Protein AF-0000000083411672 (afdb_homodimer)

Organism: NCBI:txid2530390

Foldseek 3Di:
DFFQKKKKKAWPDDDVNHRIDIDRDLVVCVVVDPCVLVPDDSVVVCVVCVVHQWDDDPTIIIGMDTHDDPVNPPPPPDD/DFFQKKKKKAWPDDDVNHRIDIDRDLVVCVVVDPCVLVPDDSVVVCVVCVVHQWDDDPTIIIGMDTHDDPVNPPPPPPD

Solvent-accessible surface area (backbone atoms only — not comparable to full-atom values): 9101 Å² total; per-residue (Å²): 108,83,64,45,58,32,31,38,40,39,35,71,58,61,55,95,83,36,42,67,49,38,18,53,40,78,70,38,46,64,74,76,41,59,52,82,64,56,65,54,52,70,70,59,45,59,58,70,29,58,98,50,53,54,43,77,63,96,34,29,37,40,36,58,48,54,36,42,40,66,81,56,54,71,71,79,66,78,120,108,82,64,45,56,32,31,36,41,38,36,74,58,60,56,98,84,36,44,66,51,37,18,54,38,77,69,38,45,63,75,75,42,58,50,81,65,55,67,54,52,69,70,60,44,58,59,69,30,59,97,49,52,54,43,75,62,95,34,29,37,38,36,58,49,54,35,43,40,67,82,53,55,71,70,76,68,77,118

Sequence (158 aa):
MESSKVVHVHFKKPYEGMTDLYFGSLK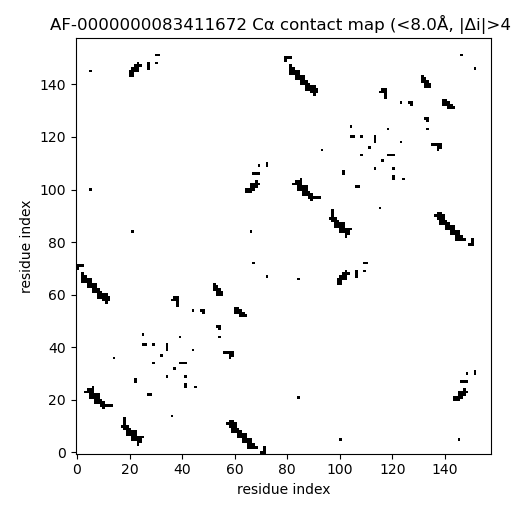AIYLQVPEDIIGIKYKSLTNAIRGKDCYENKRCIIRIGALQRMSNIKNKDKQMESSKVVHVHFKKPYEGMTDLYFGSLKAIYLQVPEDIIGIKYKSLTNAIRGKDCYENKRCIIRIGALQRMSNIKNKDKQ

Structure (mmCIF, N/CA/C/O backbone):
data_AF-0000000083411672-model_v1
#
loop_
_entity.id
_entity.type
_entity.pdbx_description
1 polymer 'Uncharacterized protein'
#
loop_
_atom_site.group_PDB
_atom_site.id
_atom_site.type_symbol
_atom_site.label_atom_id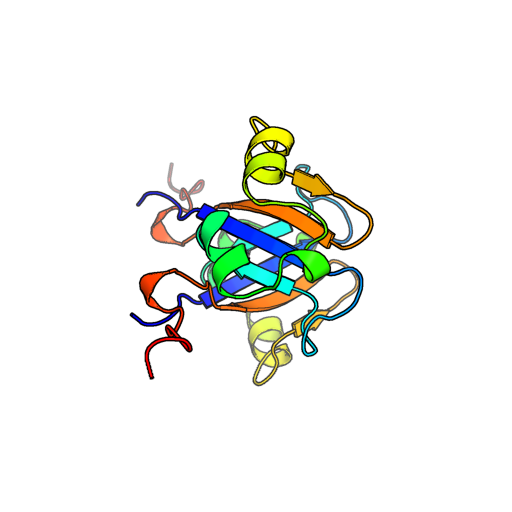
_atom_site.label_alt_id
_atom_site.label_comp_id
_atom_site.label_asym_id
_atom_site.label_entity_id
_atom_site.label_seq_id
_atom_site.pdbx_PDB_ins_code
_atom_site.Cartn_x
_atom_site.Cartn_y
_atom_site.Cartn_z
_atom_site.occupancy
_atom_site.B_iso_or_equiv
_atom_site.auth_seq_id
_atom_site.auth_comp_id
_atom_site.auth_asym_id
_atom_site.auth_atom_id
_atom_site.pdbx_PDB_model_num
ATOM 1 N N . MET A 1 1 ? -19.234 -2.619 -7.363 1 46.47 1 MET A N 1
ATOM 2 C CA . MET A 1 1 ? -18.844 -2.166 -6.031 1 46.47 1 MET A CA 1
ATOM 3 C C . MET A 1 1 ? -17.672 -1.204 -6.102 1 46.47 1 MET A C 1
ATOM 5 O O . MET A 1 1 ? -16.734 -1.422 -6.871 1 46.47 1 MET A O 1
ATOM 9 N N . GLU A 1 2 ? -17.875 0.03 -5.652 1 56.44 2 GLU A N 1
ATOM 10 C CA . GLU A 1 2 ? -16.922 1.126 -5.816 1 56.44 2 GLU A CA 1
ATOM 11 C C . GLU A 1 2 ? -15.586 0.802 -5.152 1 56.44 2 GLU A C 1
ATOM 13 O O . GLU A 1 2 ? -15.547 0.164 -4.098 1 56.44 2 GLU A O 1
ATOM 18 N N . SER A 1 3 ? -14.555 0.782 -5.809 1 72.19 3 SER A N 1
ATOM 19 C CA . SER A 1 3 ? -13.234 0.511 -5.25 1 72.19 3 SER A CA 1
ATOM 20 C C . SER A 1 3 ? -12.914 1.459 -4.098 1 72.19 3 SER A C 1
ATOM 22 O O . SER A 1 3 ? -13.273 2.639 -4.145 1 72.19 3 SER A O 1
ATOM 24 N N . SER A 1 4 ? -12.5 0.905 -3 1 89.31 4 SER A N 1
ATOM 25 C CA . SER A 1 4 ? -12.164 1.708 -1.831 1 89.31 4 SER A CA 1
ATOM 26 C C . SER A 1 4 ? -10.812 2.404 -2.01 1 89.31 4 SER A C 1
ATOM 28 O O . SER A 1 4 ? -9.875 1.82 -2.551 1 89.31 4 SER A O 1
ATOM 30 N N . LYS A 1 5 ? -10.828 3.611 -1.646 1 93.81 5 LYS A N 1
ATOM 31 C CA . LYS A 1 5 ? -9.602 4.402 -1.676 1 93.81 5 LYS A CA 1
ATOM 32 C C . LYS A 1 5 ? -8.57 3.859 -0.685 1 93.81 5 LYS A C 1
ATOM 34 O O . LYS A 1 5 ? -8.93 3.426 0.412 1 93.81 5 LYS A O 1
ATOM 39 N N . VAL A 1 6 ? -7.293 3.857 -1.105 1 97 6 VAL A N 1
ATOM 40 C CA . VAL A 1 6 ? -6.184 3.527 -0.217 1 97 6 VAL A CA 1
ATOM 41 C C . VAL A 1 6 ? -5.172 4.672 -0.206 1 97 6 VAL A C 1
ATOM 43 O O . VAL A 1 6 ? -4.727 5.125 -1.263 1 97 6 VAL A O 1
ATOM 46 N N . VAL A 1 7 ? -4.879 5.156 0.94 1 97.81 7 VAL A N 1
ATOM 47 C CA . VAL A 1 7 ? -3.775 6.086 1.135 1 97.81 7 VAL A CA 1
ATOM 48 C C . VAL A 1 7 ? -2.576 5.352 1.729 1 97.81 7 VAL A C 1
ATOM 50 O O . VAL A 1 7 ? -2.611 4.93 2.889 1 97.81 7 VAL A O 1
ATOM 53 N N . HIS A 1 8 ? -1.551 5.168 0.939 1 98.75 8 HIS A N 1
ATOM 54 C CA . HIS A 1 8 ? -0.352 4.418 1.299 1 98.75 8 HIS A CA 1
ATOM 55 C C . HIS A 1 8 ? 0.786 5.352 1.694 1 98.75 8 HIS A C 1
ATOM 57 O O . HIS A 1 8 ? 1.18 6.223 0.913 1 98.75 8 HIS A O 1
ATOM 63 N N . VAL A 1 9 ? 1.28 5.199 2.918 1 98.81 9 VAL A N 1
ATOM 64 C CA . VAL A 1 9 ? 2.439 5.957 3.379 1 98.81 9 VAL A CA 1
ATOM 65 C C . VAL A 1 9 ? 3.664 5.047 3.43 1 98.81 9 VAL A C 1
ATOM 67 O O . VAL A 1 9 ? 3.684 4.062 4.172 1 98.81 9 VAL A O 1
ATOM 70 N N . HIS A 1 10 ? 4.672 5.301 2.627 1 98.69 10 HIS A N 1
ATOM 71 C CA . HIS A 1 10 ? 5.973 4.637 2.662 1 98.69 10 HIS A CA 1
ATOM 72 C C . HIS A 1 10 ? 7.004 5.492 3.391 1 98.69 10 HIS A C 1
ATOM 74 O O . HIS A 1 10 ? 7.453 6.516 2.865 1 98.69 10 HIS A O 1
ATOM 80 N N . PHE A 1 11 ? 7.398 5.059 4.562 1 98.62 11 PHE A N 1
ATOM 81 C CA . PHE A 1 11 ? 8.359 5.812 5.363 1 98.62 11 PHE A CA 1
ATOM 82 C C . PHE A 1 11 ? 9.781 5.539 4.895 1 98.62 11 PHE A C 1
ATOM 84 O O . PHE A 1 11 ? 10.172 4.383 4.719 1 98.62 11 PHE A O 1
ATOM 91 N N . LYS A 1 12 ? 10.516 6.535 4.75 1 98.25 12 LYS A N 1
ATOM 92 C CA . LYS A 1 12 ? 11.914 6.371 4.359 1 98.25 12 LYS A CA 1
ATOM 93 C C . LYS A 1 12 ? 12.75 5.84 5.52 1 98.25 12 LYS A C 1
ATOM 95 O O . LYS A 1 12 ? 13.742 5.141 5.309 1 98.25 12 LYS A O 1
ATOM 100 N N . LYS A 1 13 ? 12.414 6.215 6.723 1 97.94 13 LYS A N 1
ATOM 101 C CA . LYS A 1 13 ? 12.836 5.559 7.953 1 97.94 13 LYS A CA 1
ATOM 102 C C . LYS A 1 13 ? 11.648 4.906 8.664 1 97.94 13 LYS A C 1
ATOM 104 O O . LYS A 1 13 ? 10.586 5.516 8.797 1 97.94 13 LYS A O 1
ATOM 109 N N . PRO A 1 14 ? 11.875 3.654 9.094 1 97.62 14 PRO A N 1
ATOM 110 C CA . PRO A 1 14 ? 10.742 2.965 9.711 1 97.62 14 PRO A CA 1
ATOM 111 C C . PRO A 1 14 ? 10.133 3.75 10.875 1 97.62 14 PRO A C 1
ATOM 113 O O . PRO A 1 14 ? 10.859 4.348 11.672 1 97.62 14 PRO A O 1
ATOM 116 N N . TYR A 1 15 ? 8.844 3.807 10.914 1 97.81 15 TYR A N 1
ATOM 117 C CA . TYR A 1 15 ? 8.07 4.352 12.023 1 97.81 15 TYR A CA 1
ATOM 118 C C . TYR A 1 15 ? 7.473 3.232 12.867 1 97.81 15 TYR A C 1
ATOM 120 O O . TYR A 1 15 ? 6.621 2.477 12.391 1 97.81 15 TYR A O 1
ATOM 128 N N . GLU A 1 16 ? 7.938 3.109 14.117 1 96.69 16 GLU A N 1
ATOM 129 C CA . GLU A 1 16 ? 7.52 2.035 15.016 1 96.69 16 GLU A CA 1
ATOM 130 C C . GLU A 1 16 ? 7.715 0.668 14.367 1 96.69 16 GLU A C 1
ATOM 132 O O . GLU A 1 16 ? 6.84 -0.196 14.453 1 96.69 16 GLU A O 1
ATOM 137 N N . GLY A 1 17 ? 8.797 0.532 13.578 1 95.88 17 GLY A N 1
ATOM 138 C CA . GLY A 1 17 ? 9.18 -0.725 12.953 1 95.88 17 GLY A CA 1
ATOM 139 C C . GLY A 1 17 ? 8.484 -0.975 11.633 1 95.88 17 GLY A C 1
ATOM 140 O O . GLY A 1 17 ? 8.758 -1.975 10.961 1 95.88 17 GLY A O 1
ATOM 141 N N . MET A 1 18 ? 7.609 -0.032 11.188 1 95.75 18 MET A N 1
ATOM 142 C 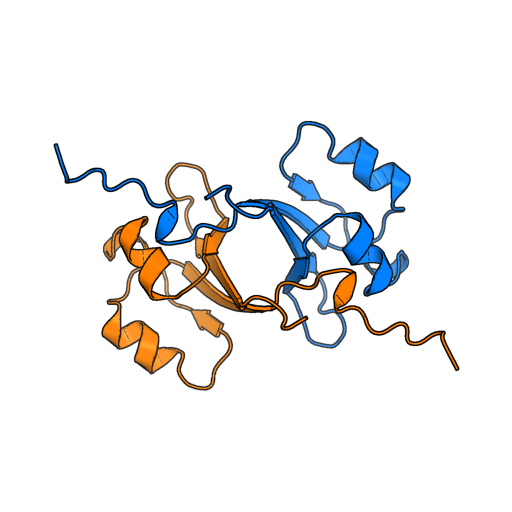CA . MET A 1 18 ? 6.836 -0.217 9.961 1 95.75 18 MET A CA 1
ATOM 143 C C . MET A 1 18 ? 7.316 0.73 8.867 1 95.75 18 MET A C 1
ATOM 145 O O . MET A 1 18 ? 7.523 1.919 9.117 1 95.75 18 MET A O 1
ATOM 149 N N . THR A 1 19 ? 7.477 0.144 7.691 1 97.19 19 THR A N 1
ATOM 150 C CA . THR A 1 19 ? 7.895 0.964 6.559 1 97.19 19 THR A CA 1
ATOM 151 C C . THR A 1 19 ? 6.684 1.42 5.75 1 97.19 19 THR A C 1
ATOM 153 O O . THR A 1 19 ? 6.703 2.492 5.145 1 97.19 19 THR A O 1
ATOM 156 N N . ASP A 1 20 ? 5.648 0.631 5.805 1 98.31 20 ASP A N 1
ATOM 157 C CA . ASP A 1 20 ? 4.453 0.889 5.004 1 98.31 20 ASP A CA 1
ATOM 158 C C . ASP A 1 20 ? 3.193 0.833 5.863 1 98.31 20 ASP A C 1
ATOM 160 O O . ASP A 1 20 ? 2.994 -0.12 6.621 1 98.31 20 ASP A O 1
ATOM 164 N N . LEU A 1 21 ? 2.391 1.872 5.766 1 97.62 21 LEU A N 1
ATOM 165 C CA . LEU A 1 21 ? 1.072 1.899 6.387 1 97.62 21 LEU A CA 1
ATOM 166 C C . LEU A 1 21 ? -0.001 2.279 5.371 1 97.62 21 LEU A C 1
ATOM 168 O O . LEU A 1 21 ? 0.282 2.975 4.395 1 97.62 21 LEU A O 1
ATOM 172 N N . TYR A 1 22 ? -1.213 1.903 5.629 1 97.88 22 TYR A N 1
ATOM 173 C CA . TYR A 1 22 ? -2.332 2.088 4.711 1 97.88 22 TYR A CA 1
ATOM 174 C C . 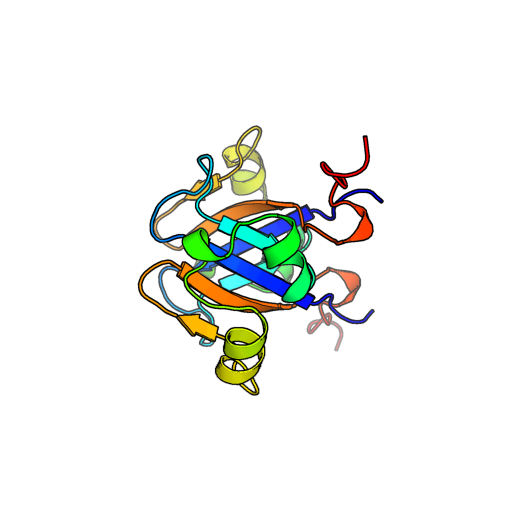TYR A 1 22 ? -3.533 2.689 5.43 1 97.88 22 TYR A C 1
ATOM 176 O O . TYR A 1 22 ? -3.979 2.164 6.453 1 97.88 22 TYR A O 1
ATOM 184 N N . PHE A 1 23 ? -4.043 3.709 4.805 1 97 23 PHE A N 1
ATOM 185 C CA . PHE A 1 23 ? -5.121 4.457 5.434 1 97 23 PHE A CA 1
ATOM 186 C C . PHE A 1 23 ? -6.285 4.645 4.465 1 97 23 PHE A C 1
ATOM 188 O O . PHE A 1 23 ? -6.117 4.512 3.252 1 97 23 PHE A O 1
ATOM 195 N N . GLY A 1 24 ? -7.418 4.984 4.984 1 95.88 24 GLY A N 1
ATOM 196 C CA . GLY A 1 24 ? -8.594 5.203 4.16 1 95.88 24 GLY A CA 1
ATOM 197 C C . GLY A 1 24 ? -8.727 6.637 3.676 1 95.88 24 GLY A C 1
ATOM 198 O O . GLY A 1 24 ? -9.469 6.91 2.729 1 95.88 24 GLY A O 1
ATOM 199 N N . SER A 1 25 ? -8.117 7.539 4.383 1 95.44 25 SER A N 1
ATOM 200 C CA . SER A 1 25 ? -8.133 8.961 4.035 1 95.44 25 SER A CA 1
ATOM 201 C C . SER A 1 25 ? -6.836 9.648 4.453 1 95.44 25 SER A C 1
ATOM 203 O O . SER A 1 25 ? -6.098 9.133 5.297 1 95.44 25 SER A O 1
ATOM 205 N N . LEU A 1 26 ? -6.617 10.789 3.832 1 96.88 26 LEU A N 1
ATOM 206 C CA . LEU A 1 26 ? -5.457 11.578 4.238 1 96.88 26 LEU A CA 1
ATOM 207 C C . LEU A 1 26 ? -5.547 11.953 5.715 1 96.88 26 LEU A C 1
ATOM 209 O O . LEU A 1 26 ? -4.539 11.938 6.426 1 96.88 26 LEU A O 1
ATOM 213 N N . LYS A 1 27 ? -6.707 12.281 6.148 1 96.06 27 LYS A N 1
ATOM 214 C CA . LYS A 1 27 ? -6.898 12.688 7.535 1 96.06 27 LYS A CA 1
ATOM 215 C C . LYS A 1 27 ? -6.539 11.562 8.5 1 96.06 27 LYS A C 1
ATOM 217 O O . LYS A 1 27 ? -5.992 11.812 9.578 1 96.06 27 LYS A O 1
ATOM 222 N N . ALA A 1 28 ? -6.832 10.367 8.172 1 96 28 ALA A N 1
ATOM 223 C CA . ALA A 1 28 ? -6.59 9.203 9.031 1 96 28 ALA A CA 1
ATOM 224 C C . ALA A 1 28 ? -5.102 9.047 9.336 1 96 28 ALA A C 1
ATOM 226 O O . ALA A 1 28 ? -4.73 8.547 10.398 1 96 28 ALA A O 1
ATOM 227 N N . ILE A 1 29 ? -4.227 9.477 8.422 1 97.44 29 ILE A N 1
ATOM 228 C CA . ILE A 1 29 ? -2.785 9.438 8.648 1 97.44 29 ILE A CA 1
ATOM 229 C C . ILE A 1 29 ? -2.449 10.164 9.945 1 97.44 29 ILE A C 1
ATOM 231 O O . ILE A 1 29 ? -1.758 9.625 10.812 1 97.44 29 ILE A O 1
ATOM 235 N N . TYR A 1 30 ? -3.021 11.266 10.141 1 97.06 30 TYR A N 1
ATOM 236 C CA . TYR A 1 30 ? -2.611 12.188 11.188 1 97.06 30 TYR A CA 1
ATOM 237 C C . TYR A 1 30 ? -3.252 11.828 12.523 1 97.06 30 TYR A C 1
ATOM 239 O O . TYR A 1 30 ? -2.896 12.383 13.562 1 97.06 30 TYR A O 1
ATOM 247 N N . LEU A 1 31 ? -4.152 10.906 12.445 1 94.94 31 LEU A N 1
ATOM 248 C CA . LEU A 1 31 ? -4.715 10.375 13.68 1 94.94 31 LEU A CA 1
ATOM 249 C C . LEU A 1 31 ? -3.812 9.297 14.266 1 94.94 31 LEU A C 1
ATOM 251 O O . LEU A 1 31 ? -3.881 9.008 15.469 1 94.94 31 LEU A O 1
ATOM 255 N N . GLN A 1 32 ? -2.912 8.773 13.438 1 95.25 32 GLN A N 1
ATOM 256 C CA . GLN A 1 32 ? -2.115 7.641 13.898 1 95.25 32 GLN A CA 1
ATOM 257 C C . GLN A 1 32 ? -0.629 7.984 13.922 1 95.25 32 GLN A C 1
ATOM 259 O O . GLN A 1 32 ? 0.133 7.434 14.711 1 95.25 32 GLN A O 1
ATOM 264 N N . VAL A 1 33 ? -0.219 8.859 13.023 1 97.12 33 VAL A N 1
ATOM 265 C CA . VAL A 1 33 ? 1.196 9.18 12.875 1 97.12 33 VAL A CA 1
ATOM 266 C C . VAL A 1 33 ? 1.425 10.664 13.148 1 97.12 33 VAL A C 1
ATOM 268 O O . VAL A 1 33 ? 0.761 11.523 12.562 1 97.12 33 VAL A O 1
ATOM 271 N N . PRO A 1 34 ? 2.375 10.984 13.992 1 97.62 34 PRO A N 1
ATOM 272 C CA . PRO A 1 34 ? 2.658 12.391 14.273 1 97.62 34 PRO A CA 1
ATOM 273 C C . PRO A 1 34 ? 3.119 13.156 13.039 1 97.62 34 PRO A C 1
ATOM 275 O O . PRO A 1 34 ? 3.805 12.594 12.18 1 97.62 34 PRO A O 1
ATOM 278 N N . GLU A 1 35 ? 2.785 14.445 12.992 1 97.75 35 GLU A N 1
ATOM 279 C CA . GLU A 1 35 ? 3.084 15.312 11.859 1 97.75 35 GLU A CA 1
ATOM 280 C C . GLU A 1 35 ? 4.582 15.367 11.578 1 97.75 35 GLU A C 1
ATOM 282 O O . GLU A 1 35 ? 5.004 15.445 10.422 1 97.75 35 GLU A O 1
ATOM 287 N N . ASP A 1 36 ? 5.418 15.383 12.641 1 97.5 36 ASP A N 1
ATOM 288 C CA . ASP A 1 36 ? 6.867 15.477 12.484 1 97.5 36 ASP A CA 1
ATOM 289 C C . ASP A 1 36 ? 7.426 14.234 11.789 1 97.5 36 ASP A C 1
ATOM 291 O O . ASP A 1 36 ? 8.469 14.305 11.133 1 97.5 36 ASP A O 1
ATOM 295 N N . ILE A 1 37 ? 6.738 13.133 11.977 1 98.19 37 ILE A N 1
ATOM 296 C CA . ILE A 1 37 ? 7.125 11.891 11.312 1 98.19 37 ILE A CA 1
ATOM 297 C C . ILE A 1 37 ? 6.703 11.945 9.844 1 98.19 37 ILE A C 1
ATOM 299 O O . ILE A 1 37 ? 7.449 11.508 8.961 1 98.19 37 ILE A O 1
ATOM 303 N N . ILE A 1 38 ? 5.586 12.516 9.578 1 98.5 38 ILE A N 1
ATOM 304 C CA . ILE A 1 38 ? 5.094 12.68 8.219 1 98.5 38 ILE A CA 1
ATOM 305 C C . ILE A 1 38 ? 5.895 13.781 7.512 1 98.5 38 ILE A C 1
ATOM 307 O O . ILE A 1 38 ? 6.211 13.656 6.328 1 98.5 38 ILE A O 1
ATOM 311 N N . GLY A 1 39 ? 6.234 14.891 8.188 1 98.44 39 GLY A N 1
ATOM 312 C CA . GLY A 1 39 ? 7.098 15.93 7.656 1 98.44 39 GLY A CA 1
ATOM 313 C C . GLY A 1 39 ? 6.336 17.031 6.953 1 98.44 39 GLY A C 1
ATOM 314 O O . GLY A 1 39 ? 6.926 17.844 6.23 1 98.44 39 GLY A O 1
ATOM 315 N N . ILE A 1 40 ? 5.004 16.984 7.027 1 98.44 40 ILE A N 1
ATOM 316 C CA . ILE A 1 40 ? 4.16 18 6.406 1 98.44 40 ILE A CA 1
ATOM 317 C C . ILE A 1 40 ? 2.828 18.094 7.148 1 98.44 40 ILE A C 1
ATOM 319 O O . ILE A 1 40 ? 2.309 17.094 7.633 1 98.44 40 ILE A O 1
ATOM 323 N N . LYS A 1 41 ? 2.295 19.234 7.215 1 98.31 41 LYS A N 1
ATOM 324 C CA . LYS A 1 41 ? 0.991 19.453 7.84 1 98.31 41 LYS A CA 1
ATOM 325 C C . LYS A 1 41 ? -0.135 18.938 6.941 1 98.31 41 LYS A C 1
ATOM 327 O O . LYS A 1 41 ? 0 18.938 5.715 1 98.31 41 LYS A O 1
ATOM 332 N N . TYR A 1 42 ? -1.273 18.656 7.617 1 97.62 42 TYR A N 1
ATOM 333 C CA . TYR A 1 42 ? -2.42 18.094 6.91 1 97.62 42 TYR A CA 1
ATOM 334 C C . TYR A 1 42 ? -2.861 19 5.773 1 97.62 42 TYR A C 1
ATOM 336 O O . TYR A 1 42 ? -2.975 18.562 4.625 1 97.62 42 TYR A O 1
ATOM 344 N N . LYS A 1 43 ? -3.082 20.219 6.047 1 97.69 43 LYS A N 1
ATOM 345 C CA . LYS A 1 43 ? -3.586 21.172 5.051 1 97.69 43 LYS A CA 1
ATOM 346 C C . LYS A 1 43 ? -2.611 21.297 3.883 1 97.69 43 LYS A C 1
ATOM 348 O O . LYS A 1 43 ? -3.027 21.344 2.723 1 97.69 43 LYS A O 1
ATOM 353 N N . SER A 1 44 ? -1.344 21.422 4.125 1 98.25 44 SER A N 1
ATOM 354 C CA . SER A 1 44 ? -0.315 21.531 3.094 1 98.25 44 SER A CA 1
ATOM 355 C C . SER A 1 44 ? -0.275 20.281 2.227 1 98.25 44 SER A C 1
ATOM 357 O O . SER A 1 44 ? -0.104 20.359 1.01 1 98.25 44 SER A O 1
ATOM 359 N N . LEU A 1 45 ? -0.477 19.125 2.893 1 98.31 45 LEU A N 1
ATOM 360 C CA . LEU A 1 45 ? -0.484 17.859 2.146 1 98.31 45 LEU A CA 1
ATOM 361 C C . LEU A 1 45 ? -1.672 17.812 1.193 1 98.31 45 LEU A C 1
ATOM 363 O O . LEU A 1 45 ? -1.516 17.453 0.02 1 98.31 45 LEU A O 1
ATOM 367 N N . THR A 1 46 ? -2.838 18.094 1.754 1 97.19 46 THR A N 1
ATOM 368 C CA . THR A 1 46 ? -4.047 18.078 0.937 1 97.19 46 THR A CA 1
ATOM 369 C C . THR A 1 46 ? -3.883 18.969 -0.289 1 97.19 46 THR A C 1
ATOM 371 O O . THR A 1 46 ? -4.312 18.609 -1.387 1 97.19 46 THR A O 1
ATOM 374 N N . ASN A 1 47 ? -3.135 20.094 -0.131 1 97.81 47 ASN A N 1
ATOM 375 C CA . ASN A 1 47 ? -2.883 21 -1.249 1 97.81 47 ASN A CA 1
ATOM 376 C C . ASN A 1 47 ? -1.84 20.422 -2.205 1 97.81 47 ASN A C 1
ATOM 378 O O . ASN A 1 47 ? -1.996 20.516 -3.426 1 97.81 47 ASN A O 1
ATOM 382 N N . ALA A 1 48 ? -0.869 19.922 -1.675 1 97.75 48 ALA A N 1
ATOM 383 C CA . ALA A 1 48 ? 0.265 19.438 -2.459 1 97.75 48 ALA A CA 1
ATOM 384 C C . ALA A 1 48 ? -0.14 18.266 -3.346 1 97.75 48 ALA A C 1
ATOM 386 O O . ALA A 1 48 ? 0.387 18.094 -4.449 1 97.75 48 ALA A O 1
ATOM 387 N N . ILE A 1 49 ? -1.092 17.484 -2.836 1 97.12 49 ILE A N 1
ATOM 388 C CA . ILE A 1 49 ? -1.391 16.234 -3.527 1 97.12 49 ILE A CA 1
ATOM 389 C C . ILE A 1 49 ? -2.66 16.391 -4.359 1 97.12 49 ILE A C 1
ATOM 391 O O . ILE A 1 49 ? -3.076 15.461 -5.059 1 97.12 49 ILE A O 1
ATOM 395 N N . ARG A 1 50 ? -3.133 17.562 -4.391 1 94.06 50 ARG A N 1
ATOM 396 C CA . ARG A 1 50 ? -4.355 17.812 -5.148 1 94.06 50 ARG A CA 1
ATOM 397 C C . ARG A 1 50 ? -4.141 17.547 -6.633 1 94.06 50 ARG A C 1
ATOM 399 O O . ARG A 1 50 ? -3.227 18.109 -7.246 1 94.06 50 ARG A O 1
ATOM 406 N N . GLY A 1 51 ? -4.98 16.688 -7.234 1 93.94 51 GLY A N 1
ATOM 407 C CA . GLY A 1 51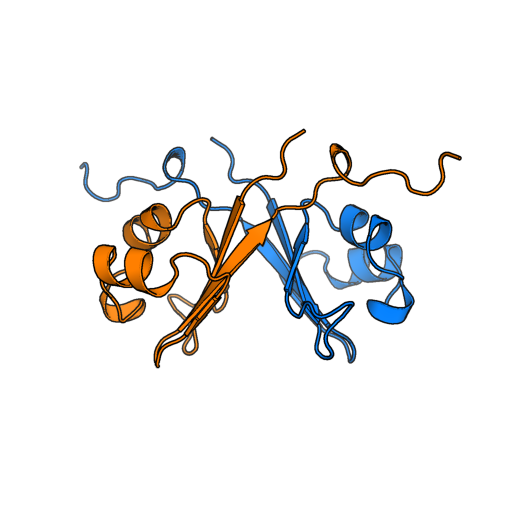 ? -4.891 16.375 -8.648 1 93.94 51 GLY A CA 1
ATOM 408 C C . GLY A 1 51 ? -3.758 15.414 -8.977 1 93.94 51 GLY A C 1
ATOM 409 O O . GLY A 1 51 ? -3.471 15.164 -10.148 1 93.94 51 GLY A O 1
ATOM 410 N N . LYS A 1 52 ? -3.066 14.969 -7.934 1 94.44 52 LYS A N 1
ATOM 411 C CA . LYS A 1 52 ? -1.957 14.039 -8.102 1 94.44 52 LYS A CA 1
ATOM 412 C C . LYS A 1 52 ? -2.244 12.711 -7.395 1 94.44 52 LYS A C 1
ATOM 414 O O . LYS A 1 52 ? -3.24 12.586 -6.68 1 94.44 52 LYS A O 1
ATOM 419 N N . ASP A 1 53 ? -1.388 11.797 -7.719 1 94.31 53 ASP A N 1
ATOM 420 C CA . ASP A 1 53 ? -1.566 10.492 -7.086 1 94.31 53 ASP A CA 1
ATOM 421 C C . ASP A 1 53 ? -0.391 10.164 -6.168 1 94.31 53 ASP A C 1
ATOM 423 O O . ASP A 1 53 ? -0.334 9.078 -5.59 1 94.31 53 ASP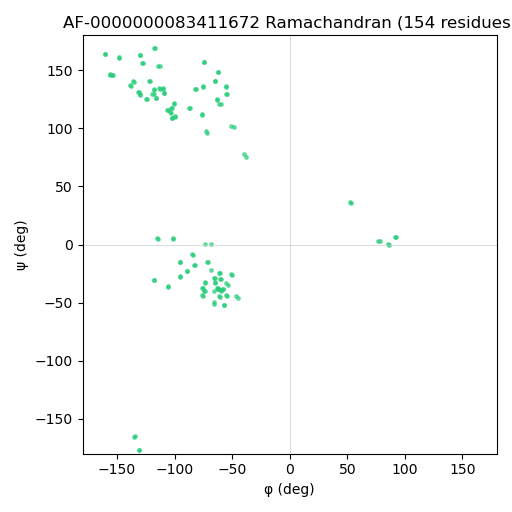 A O 1
ATOM 427 N N . CYS A 1 54 ? 0.45 11.156 -6.078 1 97.25 54 CYS A N 1
ATOM 428 C CA . CYS A 1 54 ? 1.62 10.891 -5.25 1 97.25 54 CYS A CA 1
ATOM 429 C C . CYS A 1 54 ? 2.219 12.188 -4.719 1 97.25 54 CYS A C 1
ATOM 431 O O . CYS A 1 54 ? 2.129 13.234 -5.367 1 97.25 54 CYS A O 1
ATOM 433 N N . TYR A 1 55 ? 2.75 12.148 -3.553 1 98.38 55 TYR A N 1
ATOM 434 C CA . TYR A 1 55 ? 3.525 13.195 -2.898 1 98.38 55 TYR A CA 1
ATOM 435 C C . TYR A 1 55 ? 4.77 12.617 -2.234 1 98.38 55 TYR A C 1
ATOM 437 O O . TYR A 1 55 ? 4.727 11.531 -1.658 1 98.38 55 TYR A O 1
ATOM 445 N N . GLU A 1 56 ? 5.902 13.406 -2.371 1 98.56 56 GLU A N 1
ATOM 446 C CA . GLU A 1 56 ? 7.129 12.922 -1.743 1 98.56 56 GLU A CA 1
ATOM 447 C C . GLU A 1 56 ? 7.879 14.062 -1.055 1 98.56 56 GLU A C 1
ATOM 449 O O . GLU A 1 56 ? 7.969 15.172 -1.591 1 98.56 56 GLU A O 1
ATOM 454 N N . ASN A 1 57 ? 8.367 13.82 0.131 1 98.5 57 ASN A N 1
ATOM 455 C CA . ASN A 1 57 ? 9.312 14.711 0.805 1 98.5 57 ASN A CA 1
ATOM 456 C C . ASN A 1 57 ? 10.469 13.938 1.421 1 98.5 57 ASN A C 1
ATOM 458 O O . ASN A 1 57 ? 10.742 12.797 1.026 1 98.5 57 ASN A O 1
ATOM 462 N N . LYS A 1 58 ? 11.242 14.461 2.291 1 98.25 58 LYS A N 1
ATOM 463 C CA . LYS A 1 58 ? 12.438 13.828 2.848 1 98.25 58 LYS A CA 1
ATOM 464 C C . LYS A 1 58 ? 12.062 12.695 3.797 1 98.25 58 LYS A C 1
ATOM 466 O O . LYS A 1 58 ? 12.898 11.844 4.113 1 98.25 58 LYS A O 1
ATOM 471 N N . ARG A 1 59 ? 10.812 12.594 4.246 1 98.5 59 ARG A N 1
ATOM 472 C CA . ARG A 1 59 ? 10.414 11.68 5.312 1 98.5 59 ARG A CA 1
ATOM 473 C C . ARG A 1 59 ? 9.641 10.492 4.754 1 98.5 59 ARG A C 1
ATOM 475 O O . ARG A 1 59 ? 9.773 9.367 5.254 1 98.5 59 ARG A O 1
ATOM 482 N N . CYS A 1 60 ? 8.852 10.758 3.746 1 98.75 60 CYS A N 1
ATOM 483 C CA . CYS A 1 60 ? 7.984 9.672 3.301 1 98.75 60 CYS A CA 1
ATOM 484 C C . CYS A 1 60 ? 7.484 9.922 1.882 1 98.75 60 CYS A C 1
ATOM 486 O O . CYS A 1 60 ? 7.727 10.992 1.313 1 98.75 60 CYS A O 1
ATOM 488 N N . ILE A 1 61 ? 6.984 8.914 1.263 1 98.69 61 ILE A N 1
ATOM 489 C CA . ILE A 1 61 ? 6.203 8.945 0.03 1 98.69 61 ILE A CA 1
ATOM 490 C C . ILE A 1 61 ? 4.746 8.609 0.333 1 98.69 61 ILE A C 1
ATOM 492 O O . ILE A 1 61 ? 4.461 7.641 1.049 1 98.69 61 ILE A O 1
ATOM 496 N N . ILE A 1 62 ? 3.828 9.398 -0.14 1 98.75 62 ILE A N 1
ATOM 497 C CA . ILE A 1 62 ? 2.398 9.164 0.036 1 98.75 62 ILE A CA 1
ATOM 498 C C . ILE A 1 62 ? 1.741 8.93 -1.323 1 98.75 62 ILE A C 1
ATOM 500 O O . ILE A 1 62 ? 1.912 9.727 -2.248 1 98.75 62 ILE A O 1
ATOM 504 N N . ARG A 1 63 ? 1.062 7.855 -1.457 1 98.06 63 ARG A N 1
ATOM 505 C CA . ARG A 1 63 ? 0.386 7.504 -2.701 1 98.06 63 ARG A CA 1
ATOM 506 C C . ARG A 1 63 ? -1.111 7.32 -2.477 1 98.06 63 ARG A C 1
ATOM 508 O O . ARG A 1 63 ? -1.528 6.738 -1.474 1 98.06 63 ARG A O 1
ATOM 515 N N . ILE A 1 64 ? -1.878 7.781 -3.438 1 97.69 64 ILE A N 1
ATOM 516 C CA . ILE A 1 64 ? -3.314 7.527 -3.459 1 97.69 64 ILE A CA 1
ATOM 517 C C . ILE A 1 64 ? -3.633 6.441 -4.48 1 97.69 64 ILE A C 1
ATOM 519 O O . ILE A 1 64 ? -3.305 6.574 -5.664 1 97.69 64 ILE A O 1
ATOM 523 N N . GLY A 1 65 ? -4.164 5.336 -4.008 1 96 65 GLY A N 1
ATOM 524 C CA . GLY A 1 65 ? -4.551 4.25 -4.898 1 96 65 GLY A CA 1
ATOM 525 C C . GLY A 1 65 ? -5.957 3.738 -4.641 1 96 65 GLY A C 1
ATOM 526 O O . GLY A 1 65 ? -6.723 4.359 -3.9 1 96 65 GLY A O 1
ATOM 527 N N . ALA A 1 66 ? -6.316 2.701 -5.391 1 95.12 66 ALA A N 1
ATOM 528 C CA . ALA A 1 66 ? -7.613 2.045 -5.258 1 95.12 66 ALA A CA 1
ATOM 529 C C . ALA A 1 66 ? -7.453 0.589 -4.832 1 95.12 66 ALA A C 1
ATOM 531 O O . ALA A 1 66 ? -6.613 -0.133 -5.371 1 95.12 66 ALA A O 1
ATOM 532 N N . LEU A 1 67 ? -8.266 0.218 -3.846 1 95 67 LEU A N 1
ATOM 533 C CA . LEU A 1 67 ? -8.297 -1.183 -3.438 1 95 67 LEU A CA 1
ATOM 534 C C . LEU A 1 67 ? -9.07 -2.027 -4.441 1 95 67 LEU A C 1
ATOM 536 O O . LEU A 1 67 ? -10.281 -1.87 -4.586 1 95 67 LEU A O 1
ATOM 540 N N . GLN A 1 68 ? -8.328 -2.863 -5.105 1 92.38 68 GLN A N 1
ATOM 541 C CA . GLN A 1 68 ? -8.953 -3.717 -6.105 1 92.38 68 GLN A CA 1
ATOM 542 C C . GLN A 1 68 ? -9.5 -4.996 -5.477 1 92.38 68 GLN A C 1
ATOM 544 O O . GLN A 1 68 ? -8.742 -5.777 -4.898 1 92.38 68 GLN A O 1
ATOM 549 N N . ARG A 1 69 ? -10.797 -5.176 -5.562 1 84.12 69 ARG A N 1
ATOM 550 C CA . ARG A 1 69 ? -11.469 -6.363 -5.055 1 84.12 69 ARG A CA 1
ATOM 551 C C . ARG A 1 69 ? -12.078 -7.18 -6.191 1 84.12 69 ARG A C 1
ATOM 553 O O . ARG A 1 69 ? -12.258 -6.672 -7.301 1 84.12 69 ARG A O 1
ATOM 560 N N . MET A 1 70 ? -12.219 -8.5 -5.961 1 73.38 70 MET A N 1
ATOM 561 C CA . MET A 1 70 ? -12.773 -9.406 -6.961 1 73.38 70 MET A CA 1
ATOM 562 C C . MET A 1 70 ? -14.023 -8.812 -7.598 1 73.38 70 MET A C 1
ATOM 564 O O . MET A 1 70 ? -14.234 -8.945 -8.805 1 73.38 70 MET A O 1
ATOM 568 N N . SER A 1 71 ? -14.812 -8.336 -6.801 1 64.38 71 SER A N 1
ATOM 569 C CA . SER A 1 71 ? -16.094 -7.871 -7.336 1 64.38 71 SER A CA 1
ATOM 570 C C . SER A 1 71 ? -15.891 -6.773 -8.375 1 64.38 71 SER A C 1
ATOM 572 O O . SER A 1 71 ? -16.734 -6.582 -9.25 1 64.38 71 SER A O 1
ATOM 574 N N . ASN A 1 72 ? -14.836 -6.105 -8.305 1 55.56 72 ASN A N 1
ATOM 575 C CA . ASN A 1 72 ? -14.617 -4.992 -9.219 1 55.56 72 ASN A CA 1
ATOM 576 C C . ASN A 1 72 ? -13.805 -5.422 -10.438 1 55.56 72 ASN A C 1
ATOM 578 O O . ASN A 1 72 ? -13.602 -4.633 -11.367 1 55.56 72 ASN A O 1
ATOM 582 N N . ILE A 1 73 ? -13.172 -6.586 -10.359 1 55.34 73 ILE A N 1
ATOM 583 C CA . ILE A 1 73 ? -12.281 -7.004 -11.438 1 55.34 73 ILE A CA 1
ATOM 584 C C . ILE A 1 73 ? -13.102 -7.395 -12.664 1 55.34 73 ILE A C 1
ATOM 586 O O . ILE A 1 73 ? -14.016 -8.219 -12.57 1 55.34 73 ILE A O 1
ATOM 590 N N . LYS A 1 74 ? -13.211 -6.5 -13.469 1 53.12 74 LYS A N 1
ATOM 591 C CA . LYS A 1 74 ? -13.938 -6.695 -14.719 1 53.12 74 LYS A CA 1
ATOM 592 C C . LYS A 1 74 ? -13.484 -7.977 -15.414 1 53.12 74 LYS A C 1
ATOM 594 O O . LYS A 1 74 ? -12.289 -8.195 -15.617 1 53.12 74 LYS A O 1
ATOM 599 N N . ASN A 1 75 ? -14.219 -9.023 -15.312 1 47.19 75 ASN A N 1
ATOM 600 C CA . ASN A 1 75 ? -14.062 -10.18 -16.188 1 47.19 75 ASN A CA 1
ATOM 601 C C . ASN A 1 75 ? -13.727 -9.758 -17.625 1 47.19 75 ASN A C 1
ATOM 603 O O . ASN A 1 75 ? -14.523 -9.094 -18.281 1 47.19 75 ASN A O 1
ATOM 607 N N . LYS A 1 76 ? -12.586 -9.352 -17.953 1 43.69 76 LYS A N 1
ATOM 608 C CA . LYS A 1 76 ? -12.312 -9.234 -19.391 1 43.69 76 LYS A CA 1
ATOM 609 C C . LYS A 1 76 ? -12.688 -10.516 -20.125 1 43.69 76 LYS A C 1
ATOM 611 O O . LYS A 1 76 ? -12.484 -10.625 -21.328 1 43.69 76 LYS A O 1
ATOM 616 N N . ASP A 1 77 ? -12.727 -11.773 -19.547 1 39.03 77 ASP A N 1
ATOM 617 C CA . ASP A 1 77 ? -13.016 -12.891 -20.438 1 39.03 77 ASP A CA 1
ATOM 618 C C . ASP A 1 77 ? -14.43 -12.797 -21 1 39.03 77 ASP A C 1
ATOM 620 O O . ASP A 1 77 ? -14.75 -13.445 -22 1 39.03 77 ASP A O 1
ATOM 624 N N . LYS A 1 78 ? -15.492 -12.406 -20.266 1 38.06 78 LYS A N 1
ATOM 625 C CA . LYS A 1 78 ? -16.719 -13.117 -20.609 1 38.06 78 LYS A CA 1
ATOM 626 C C . LYS A 1 78 ? -17.281 -12.641 -21.938 1 38.06 78 LYS A C 1
ATOM 628 O O . LYS A 1 78 ? -18.359 -13.055 -22.359 1 38.06 78 LYS A O 1
ATOM 633 N N . GLN A 1 79 ? -16.734 -11.664 -22.781 1 27.31 79 GLN A N 1
ATOM 634 C CA . GLN A 1 79 ? -17.531 -11.727 -24 1 27.31 79 GLN A CA 1
ATOM 635 C C . GLN A 1 79 ? -17 -12.781 -24.953 1 27.31 79 GLN A C 1
ATOM 637 O O . GLN A 1 79 ? -15.781 -13.023 -25.016 1 27.31 79 GLN A O 1
ATOM 642 N N . MET B 1 1 ? -14.977 -1.637 14.133 1 46.28 1 MET B N 1
ATOM 643 C CA . MET B 1 1 ? -15.047 -2.057 12.734 1 46.28 1 MET B CA 1
ATOM 644 C C . MET B 1 1 ? -13.727 -2.668 12.281 1 46.28 1 MET B C 1
ATOM 646 O O . MET B 1 1 ? -12.656 -2.176 12.641 1 46.28 1 MET B O 1
ATOM 650 N N . GLU B 1 2 ? -13.766 -3.932 11.883 1 56.53 2 GLU B N 1
ATOM 651 C CA . GLU B 1 2 ? -12.578 -4.742 11.617 1 56.53 2 GLU B CA 1
ATOM 652 C C . GLU B 1 2 ? -11.742 -4.137 10.492 1 56.53 2 GLU B C 1
ATOM 654 O O . GLU B 1 2 ? -12.281 -3.572 9.539 1 56.53 2 GLU B O 1
ATOM 659 N N . SER B 1 3 ? -10.586 -3.82 10.688 1 72.06 3 SER B N 1
ATOM 660 C CA . SER B 1 3 ? -9.703 -3.27 9.664 1 72.06 3 SER B CA 1
ATOM 661 C C . SER B 1 3 ? -9.641 -4.176 8.438 1 72.06 3 SER B C 1
ATOM 663 O O . SER B 1 3 ? -9.648 -5.402 8.562 1 72.06 3 SER B O 1
ATOM 665 N N . SER B 1 4 ? -9.844 -3.588 7.293 1 89.06 4 SER B N 1
ATOM 666 C CA . SER B 1 4 ? -9.805 -4.355 6.051 1 89.06 4 SER B CA 1
ATOM 667 C C . SER B 1 4 ? -8.375 -4.699 5.656 1 89.06 4 SER B C 1
ATOM 669 O O . SER B 1 4 ? -7.465 -3.881 5.809 1 89.06 4 SER B O 1
ATOM 671 N N . LYS B 1 5 ? -8.234 -5.895 5.262 1 93.81 5 LYS B N 1
ATOM 672 C CA . LYS B 1 5 ? -6.945 -6.371 4.773 1 93.81 5 LYS B CA 1
ATOM 673 C C . LYS B 1 5 ? -6.543 -5.656 3.488 1 93.81 5 LYS B C 1
ATOM 675 O O . LYS B 1 5 ? -7.39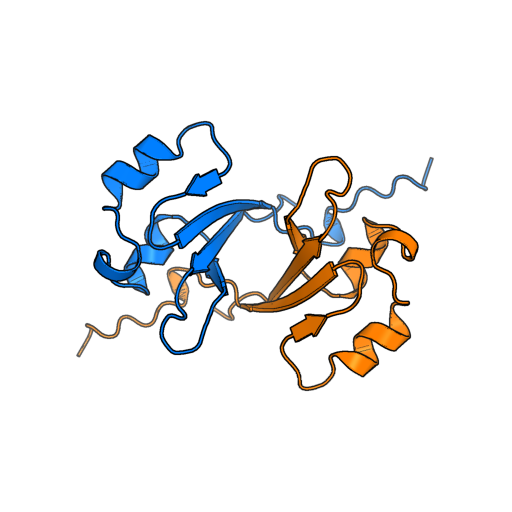1 -5.363 2.643 1 93.81 5 LYS B O 1
ATOM 680 N N . VAL B 1 6 ? -5.246 -5.344 3.367 1 97 6 VAL B N 1
ATOM 681 C CA . VAL B 1 6 ? -4.676 -4.809 2.135 1 97 6 VAL B CA 1
ATOM 682 C C . VAL B 1 6 ? -3.506 -5.676 1.684 1 97 6 VAL B C 1
ATOM 684 O O . VAL B 1 6 ? -2.598 -5.961 2.469 1 97 6 VAL B O 1
ATOM 687 N N . VAL B 1 7 ? -3.568 -6.121 0.504 1 97.75 7 VAL B N 1
ATOM 688 C CA . VAL B 1 7 ? -2.432 -6.77 -0.143 1 97.75 7 VAL B CA 1
ATOM 689 C C . VAL B 1 7 ? -1.771 -5.801 -1.119 1 97.75 7 VAL B C 1
ATOM 691 O O . VAL B 1 7 ? -2.348 -5.461 -2.156 1 97.75 7 VAL B O 1
ATOM 694 N N . HIS B 1 8 ? -0.6 -5.336 -0.79 1 98.75 8 HIS B N 1
ATOM 695 C CA . HIS B 1 8 ? 0.15 -4.344 -1.551 1 98.75 8 HIS B CA 1
ATOM 696 C C . HIS B 1 8 ? 1.235 -5 -2.396 1 98.75 8 HIS B C 1
ATOM 698 O O . HIS B 1 8 ? 2.092 -5.715 -1.87 1 98.75 8 HIS B O 1
ATOM 704 N N . VAL B 1 9 ? 1.176 -4.793 -3.697 1 98.81 9 VAL B N 1
ATOM 705 C CA . VAL B 1 9 ? 2.215 -5.273 -4.602 1 98.81 9 VAL B CA 1
ATOM 706 C C . VAL B 1 9 ? 3.068 -4.102 -5.082 1 98.81 9 VAL B C 1
ATOM 708 O O . VAL B 1 9 ? 2.562 -3.178 -5.723 1 98.81 9 VAL B O 1
ATOM 711 N N . HIS B 1 10 ? 4.336 -4.074 -4.75 1 98.69 10 HIS B N 1
ATOM 712 C CA . HIS B 1 10 ? 5.32 -3.125 -5.258 1 98.69 10 HIS B CA 1
ATOM 713 C C . HIS B 1 10 ? 6.16 -3.744 -6.367 1 98.69 10 HIS B C 1
ATOM 715 O O . HIS B 1 10 ? 7.004 -4.605 -6.109 1 98.69 10 HIS B O 1
ATOM 721 N N . PHE B 1 11 ? 5.969 -3.287 -7.57 1 98.62 11 PHE B N 1
ATOM 722 C CA . PHE B 1 11 ? 6.691 -3.828 -8.711 1 98.62 11 PHE B CA 1
ATOM 723 C C . PHE B 1 11 ? 8.078 -3.201 -8.828 1 98.62 11 PHE B C 1
ATOM 725 O O . PHE B 1 11 ? 8.219 -1.979 -8.766 1 98.62 11 PHE B O 1
ATOM 732 N N . LYS B 1 12 ? 9.023 -3.984 -9.023 1 98.25 12 LYS B N 1
ATOM 733 C CA . LYS B 1 12 ? 10.375 -3.477 -9.195 1 98.25 12 LYS B CA 1
ATOM 734 C C . LYS B 1 12 ? 10.555 -2.824 -10.57 1 98.25 12 LYS B C 1
ATOM 736 O O . LYS B 1 12 ? 11.352 -1.9 -10.719 1 98.25 12 LYS B O 1
ATOM 741 N N . LYS B 1 13 ? 9.867 -3.322 -11.555 1 97.94 13 LYS B N 1
ATOM 742 C CA . LYS B 1 13 ? 9.609 -2.646 -12.828 1 97.94 13 LYS B CA 1
ATOM 743 C C . LYS B 1 13 ? 8.125 -2.33 -12.992 1 97.94 13 LYS B C 1
ATOM 745 O O . LYS B 1 13 ? 7.27 -3.18 -12.734 1 97.94 13 LYS B O 1
ATOM 750 N N . PRO B 1 14 ? 7.871 -1.095 -13.422 1 97.62 14 PRO B N 1
ATOM 751 C CA . PRO B 1 14 ? 6.457 -0.723 -13.523 1 97.62 14 PRO B CA 1
ATOM 752 C C . PRO B 1 14 ? 5.652 -1.688 -14.391 1 97.62 14 PRO B C 1
ATOM 754 O O . PRO B 1 14 ? 6.137 -2.141 -15.43 1 97.62 14 PRO B O 1
ATOM 757 N N . TYR B 1 15 ? 4.504 -2.041 -13.93 1 97.81 15 TYR B N 1
ATOM 758 C CA . TYR B 1 15 ? 3.516 -2.809 -14.68 1 97.81 15 TYR B CA 1
ATOM 759 C C . TYR B 1 15 ? 2.385 -1.91 -15.164 1 97.81 15 TYR B C 1
ATOM 761 O O . TYR B 1 15 ? 1.633 -1.354 -14.359 1 97.81 15 TYR B O 1
ATOM 769 N N . GLU B 1 16 ? 2.271 -1.746 -16.484 1 96.69 16 GLU B N 1
ATOM 770 C CA . GLU B 1 16 ? 1.296 -0.847 -17.094 1 96.69 16 GLU B CA 1
ATOM 771 C C . GLU B 1 16 ? 1.396 0.558 -16.5 1 96.69 16 GLU B C 1
ATOM 773 O O . GLU B 1 16 ? 0.377 1.183 -16.203 1 96.69 16 GLU B O 1
ATOM 778 N N . GLY B 1 17 ? 2.646 0.979 -16.188 1 95.94 17 GLY B N 1
ATOM 779 C CA . GLY B 1 17 ? 2.934 2.322 -15.711 1 95.94 17 GLY B CA 1
ATOM 780 C C . GLY B 1 17 ? 2.771 2.467 -14.211 1 95.94 17 GLY B C 1
ATOM 781 O O . GLY B 1 17 ? 3.033 3.535 -13.656 1 95.94 17 GLY B O 1
ATOM 782 N N . MET B 1 18 ? 2.389 1.373 -13.516 1 95.81 18 MET B N 1
ATOM 783 C CA . MET B 1 18 ? 2.135 1.431 -12.078 1 95.81 18 MET B CA 1
ATOM 784 C C . MET B 1 18 ? 3.213 0.681 -11.305 1 95.81 18 MET B C 1
ATOM 786 O O . MET B 1 18 ? 3.592 -0.431 -11.68 1 95.81 18 MET B O 1
ATOM 790 N N . THR B 1 19 ? 3.662 1.355 -10.258 1 97.19 19 THR B N 1
ATOM 791 C CA . THR B 1 19 ? 4.664 0.713 -9.414 1 97.19 19 THR B CA 1
ATOM 792 C C . THR B 1 19 ? 4.004 0.019 -8.227 1 97.19 19 THR B C 1
ATOM 794 O O . THR B 1 19 ? 4.516 -0.985 -7.723 1 97.19 19 THR B O 1
ATOM 797 N N . ASP B 1 20 ? 2.877 0.524 -7.832 1 98.38 20 ASP B N 1
ATOM 798 C CA . ASP B 1 20 ? 2.184 0.024 -6.648 1 98.38 20 ASP B CA 1
ATOM 799 C C . ASP B 1 20 ? 0.714 -0.259 -6.953 1 98.38 20 ASP B C 1
ATOM 801 O O . ASP B 1 20 ? 0.021 0.58 -7.531 1 98.38 20 ASP B O 1
ATOM 805 N N . LEU B 1 21 ? 0.271 -1.446 -6.594 1 97.62 21 LEU B N 1
ATOM 806 C CA . LEU B 1 21 ? -1.138 -1.816 -6.66 1 97.62 21 LEU B CA 1
ATOM 807 C C . LEU B 1 21 ? -1.613 -2.391 -5.328 1 97.62 21 LEU B C 1
ATOM 809 O O . LEU B 1 21 ? -0.819 -2.953 -4.57 1 97.62 21 LEU B O 1
ATOM 813 N N . TYR B 1 22 ? -2.873 -2.309 -5.086 1 97.88 22 TYR B N 1
ATOM 814 C CA . TYR B 1 22 ? -3.473 -2.711 -3.816 1 97.88 22 TYR B CA 1
ATOM 815 C C . TYR B 1 22 ? -4.676 -3.615 -4.047 1 97.88 22 TYR B C 1
ATOM 817 O O . TYR B 1 22 ? -5.598 -3.258 -4.781 1 97.88 22 TYR B O 1
ATOM 825 N N . PHE B 1 23 ? -4.645 -4.703 -3.32 1 97 23 PHE B N 1
ATOM 826 C CA . PHE B 1 23 ? -5.672 -5.719 -3.523 1 97 23 PHE B CA 1
ATOM 827 C C . PHE B 1 23 ? -6.293 -6.133 -2.195 1 97 23 PHE B C 1
ATOM 829 O O . PHE B 1 23 ? -5.715 -5.902 -1.132 1 97 23 PHE B O 1
ATOM 836 N N . GLY B 1 24 ? -7.426 -6.762 -2.258 1 95.88 24 GLY B N 1
ATOM 837 C CA . GLY B 1 24 ? -8.109 -7.211 -1.057 1 95.88 24 GLY B CA 1
ATOM 838 C C . GLY B 1 24 ? -7.699 -8.609 -0.624 1 95.88 24 GLY B C 1
ATOM 839 O O . GLY B 1 24 ? -7.934 -9 0.52 1 95.88 24 GLY B O 1
ATOM 840 N N . SER B 1 25 ? -7.207 -9.367 -1.553 1 95.44 25 SER B N 1
ATOM 841 C CA . SER B 1 25 ? -6.75 -10.727 -1.291 1 95.44 25 SER B CA 1
ATOM 842 C C . SER B 1 25 ? -5.59 -11.102 -2.205 1 95.44 25 SER B C 1
ATOM 844 O O . SER B 1 25 ? -5.383 -10.477 -3.246 1 95.44 25 SER B O 1
ATOM 846 N N . LEU B 1 26 ? -4.883 -12.133 -1.771 1 96.81 26 LEU B N 1
ATOM 847 C CA . LEU B 1 26 ? -3.818 -12.648 -2.629 1 96.81 26 LEU B CA 1
ATOM 848 C C . LEU B 1 26 ? -4.379 -13.102 -3.973 1 96.81 26 LEU B C 1
ATOM 850 O O . LEU B 1 26 ? -3.756 -12.883 -5.016 1 96.81 26 LEU B O 1
ATOM 854 N N . LYS B 1 27 ? -5.5 -13.703 -3.938 1 96 27 LYS B N 1
ATOM 855 C CA . LYS B 1 27 ? -6.109 -14.219 -5.16 1 96 27 LYS B CA 1
ATOM 856 C C . LYS B 1 27 ? -6.422 -13.094 -6.137 1 96 27 LYS B C 1
ATOM 858 O O . LYS B 1 27 ? -6.289 -13.258 -7.352 1 96 27 LYS B O 1
ATOM 863 N N . ALA B 1 28 ? -6.852 -11.992 -5.668 1 96 28 ALA B N 1
ATOM 864 C CA . ALA B 1 28 ? -7.238 -10.852 -6.5 1 96 28 ALA B CA 1
ATOM 865 C C . ALA B 1 28 ? -6.066 -10.367 -7.344 1 96 28 ALA B C 1
ATOM 867 O O . ALA B 1 28 ? -6.262 -9.844 -8.445 1 96 28 ALA B O 1
ATOM 868 N N . ILE B 1 29 ? -4.828 -10.531 -6.863 1 97.38 29 ILE B N 1
ATOM 869 C CA . ILE B 1 29 ? -3.643 -10.156 -7.629 1 97.38 29 ILE B CA 1
ATOM 870 C C . ILE B 1 29 ? -3.664 -10.859 -8.984 1 97.38 29 ILE B C 1
ATOM 872 O O . ILE B 1 29 ? -3.508 -10.211 -10.023 1 97.38 29 ILE B O 1
ATOM 876 N N . TYR B 1 30 ? -3.99 -12.07 -8.984 1 97.06 30 TYR B N 1
ATOM 877 C CA . TYR B 1 30 ? -3.805 -12.922 -10.148 1 97.06 30 TYR B CA 1
ATOM 878 C C . TYR B 1 30 ? -4.977 -12.789 -11.117 1 97.06 30 TYR B C 1
ATOM 880 O O . TYR B 1 30 ? -4.922 -13.297 -12.242 1 97.06 30 TYR B O 1
ATOM 888 N N . LEU B 1 31 ? -5.969 -12.117 -10.664 1 95 31 LEU B N 1
ATOM 889 C CA . LEU B 1 31 ? -7.074 -11.797 -11.562 1 95 31 LEU B CA 1
ATOM 890 C C . LEU B 1 31 ? -6.754 -10.562 -12.406 1 95 31 LEU B C 1
ATOM 892 O O . LEU B 1 31 ? -7.336 -10.367 -13.477 1 95 31 LEU B O 1
ATOM 896 N N . GLN B 1 32 ? -5.762 -9.797 -11.953 1 95.31 32 GLN B N 1
ATOM 897 C CA . GLN B 1 32 ? -5.5 -8.531 -12.641 1 95.31 32 GLN B CA 1
ATOM 898 C C . GLN B 1 32 ? -4.105 -8.516 -13.25 1 95.31 32 GLN B C 1
ATOM 900 O O . GLN B 1 32 ? -3.869 -7.848 -14.258 1 95.31 32 GLN B O 1
ATOM 905 N N . VAL B 1 33 ? -3.182 -9.211 -12.617 1 97.19 33 VAL B N 1
ATOM 906 C CA . VAL B 1 33 ? -1.787 -9.172 -13.039 1 97.19 33 VAL B CA 1
ATOM 907 C C . VAL B 1 33 ? -1.337 -10.57 -13.461 1 97.19 33 VAL B C 1
ATOM 909 O O . VAL B 1 33 ? -1.495 -11.531 -12.703 1 97.19 33 VAL B O 1
ATOM 912 N N . PRO B 1 34 ? -0.743 -10.695 -14.617 1 97.69 34 PRO B N 1
ATOM 913 C CA . PRO B 1 34 ? -0.262 -12.008 -15.047 1 97.69 34 PRO B CA 1
ATOM 914 C C . PRO B 1 34 ? 0.814 -12.578 -14.125 1 97.69 34 PRO B C 1
ATOM 916 O O . PRO B 1 34 ? 1.62 -11.828 -13.578 1 97.69 34 PRO B O 1
ATOM 919 N N . GLU B 1 35 ? 0.833 -13.914 -14.008 1 97.75 35 GLU B N 1
ATOM 920 C CA . GLU B 1 35 ? 1.744 -14.625 -13.117 1 97.75 35 GLU B CA 1
ATOM 921 C C . GLU B 1 35 ? 3.199 -14.305 -13.445 1 97.75 35 GLU B C 1
ATOM 923 O O . GLU B 1 35 ? 4.039 -14.227 -12.547 1 97.75 35 GLU B O 1
ATOM 928 N N . ASP B 1 36 ? 3.547 -14.172 -14.742 1 97.5 36 ASP B N 1
ATOM 929 C CA . ASP B 1 36 ? 4.922 -13.914 -15.156 1 97.5 36 ASP B CA 1
ATOM 930 C C . ASP B 1 36 ? 5.395 -12.547 -14.68 1 97.5 36 ASP B C 1
ATOM 932 O O . ASP B 1 36 ? 6.59 -12.328 -14.477 1 97.5 36 ASP B O 1
ATOM 936 N N . ILE B 1 37 ? 4.438 -11.641 -14.547 1 98.19 37 ILE B N 1
ATOM 937 C CA . ILE B 1 37 ? 4.746 -10.32 -14.023 1 98.19 37 ILE B CA 1
ATOM 938 C C . ILE B 1 37 ? 4.953 -10.398 -12.508 1 98.19 37 ILE B C 1
ATOM 940 O O . ILE B 1 37 ? 5.855 -9.75 -11.969 1 98.19 37 ILE B O 1
ATOM 944 N N . ILE B 1 38 ? 4.199 -11.203 -11.867 1 98.5 38 ILE B N 1
ATOM 945 C CA . ILE B 1 38 ? 4.328 -11.406 -10.43 1 98.5 38 ILE B CA 1
ATOM 946 C C . ILE B 1 38 ? 5.57 -12.242 -10.133 1 98.5 38 ILE B C 1
ATOM 948 O O . ILE B 1 38 ? 6.285 -11.992 -9.164 1 98.5 38 ILE B O 1
ATOM 952 N N . GLY B 1 39 ? 5.879 -13.281 -10.938 1 98.38 39 GLY B N 1
ATOM 953 C CA . GLY B 1 39 ? 7.102 -14.062 -10.82 1 98.38 39 GLY B CA 1
ATOM 954 C C . GLY B 1 39 ? 6.953 -15.281 -9.93 1 98.38 39 GLY B C 1
ATOM 955 O O . GLY B 1 39 ? 7.949 -15.883 -9.523 1 98.38 39 GLY B O 1
ATOM 956 N N . ILE B 1 40 ? 5.73 -15.555 -9.492 1 98.44 40 ILE B N 1
ATOM 957 C CA . ILE B 1 40 ? 5.453 -16.703 -8.633 1 98.44 40 ILE B CA 1
ATOM 958 C C . ILE B 1 40 ? 4.004 -17.141 -8.812 1 98.44 40 ILE B C 1
ATOM 960 O O . ILE B 1 40 ? 3.115 -16.312 -9.008 1 98.44 40 ILE B O 1
ATOM 964 N N . LYS B 1 41 ? 3.775 -18.391 -8.727 1 98.31 41 LYS B N 1
ATOM 965 C CA . LYS B 1 41 ? 2.422 -18.938 -8.812 1 98.31 41 LYS B CA 1
ATOM 966 C C . LYS B 1 41 ? 1.643 -18.672 -7.523 1 98.31 41 LYS B C 1
ATOM 968 O O . LYS B 1 41 ? 2.23 -18.562 -6.445 1 98.31 41 LYS B O 1
ATOM 973 N N . TYR B 1 42 ? 0.298 -18.688 -7.684 1 97.56 42 TYR B N 1
ATOM 974 C CA . TYR B 1 42 ? -0.585 -18.391 -6.566 1 97.56 42 TYR B CA 1
ATOM 975 C C . TYR B 1 42 ? -0.324 -19.328 -5.391 1 97.56 42 TYR B C 1
ATOM 977 O O . TYR B 1 42 ? -0.088 -18.875 -4.27 1 97.56 42 TYR B O 1
ATOM 985 N N . LYS B 1 43 ? -0.333 -20.562 -5.633 1 97.62 43 LYS B N 1
ATOM 986 C CA . LYS B 1 43 ? -0.171 -21.562 -4.57 1 97.62 43 LYS B CA 1
ATOM 987 C C . LYS B 1 43 ? 1.178 -21.406 -3.875 1 97.62 43 LYS B C 1
ATOM 989 O O . LYS B 1 43 ? 1.264 -21.484 -2.648 1 97.62 43 LYS B O 1
ATOM 994 N N . SER B 1 44 ? 2.238 -21.219 -4.586 1 98.25 44 SER B N 1
ATOM 995 C CA . SER B 1 44 ? 3.576 -21.031 -4.035 1 98.25 44 SER B CA 1
ATOM 996 C C . SER B 1 44 ? 3.645 -19.75 -3.195 1 98.25 44 SER B C 1
ATOM 998 O O . SER B 1 44 ? 4.289 -19.734 -2.143 1 98.25 44 SER B O 1
ATOM 1000 N N . LEU B 1 45 ? 2.936 -18.719 -3.674 1 98.31 45 LEU B N 1
ATOM 1001 C CA . LEU B 1 45 ? 2.916 -17.469 -2.924 1 98.31 45 LEU B CA 1
ATOM 1002 C C . LEU B 1 45 ? 2.209 -17.641 -1.585 1 98.31 45 LEU B C 1
ATOM 1004 O O . LEU B 1 45 ? 2.719 -17.219 -0.546 1 98.31 45 LEU B O 1
ATOM 1008 N N . THR B 1 46 ? 1.024 -18.234 -1.669 1 97.19 46 THR B N 1
ATOM 1009 C CA . THR B 1 46 ? 0.256 -18.453 -0.45 1 97.19 46 THR B CA 1
ATOM 1010 C C . THR B 1 46 ? 1.084 -19.234 0.575 1 97.19 46 THR B C 1
ATOM 1012 O O . THR B 1 46 ? 1.039 -18.922 1.77 1 97.19 46 THR B O 1
ATOM 1015 N N . ASN B 1 47 ? 1.965 -20.141 0.089 1 97.81 47 ASN B N 1
ATOM 1016 C CA . ASN B 1 47 ? 2.832 -20.891 0.98 1 97.81 47 ASN B CA 1
ATOM 1017 C C . ASN B 1 47 ? 3.994 -20.047 1.492 1 97.81 47 ASN B C 1
ATOM 1019 O O . ASN B 1 47 ? 4.344 -20.109 2.672 1 97.81 47 ASN B O 1
ATOM 1023 N N . ALA B 1 48 ? 4.527 -19.359 0.657 1 97.75 48 ALA B N 1
ATOM 1024 C CA . ALA B 1 48 ? 5.727 -18.578 0.972 1 97.75 48 ALA B CA 1
ATOM 1025 C C . ALA B 1 48 ? 5.422 -17.5 1.999 1 97.75 48 ALA B C 1
ATOM 1027 O O . ALA B 1 48 ? 6.273 -17.156 2.826 1 97.75 48 ALA B O 1
ATOM 1028 N N . ILE B 1 49 ? 4.191 -16.984 1.929 1 97.06 49 ILE B N 1
ATOM 1029 C CA . ILE B 1 49 ? 3.891 -15.812 2.736 1 97.06 49 ILE B CA 1
ATOM 1030 C C . ILE B 1 49 ? 3.113 -16.219 3.984 1 97.06 49 ILE B C 1
ATOM 1032 O O . ILE B 1 49 ? 2.811 -15.391 4.84 1 97.06 49 ILE B O 1
ATOM 1036 N N . ARG B 1 50 ? 2.965 -17.484 4.129 1 93.94 50 ARG B N 1
ATOM 1037 C CA . ARG B 1 50 ? 2.217 -17.969 5.285 1 93.94 50 ARG B CA 1
ATOM 1038 C C . ARG B 1 50 ? 2.916 -17.594 6.586 1 93.94 50 ARG B C 1
ATOM 1040 O O . ARG B 1 50 ? 4.094 -17.891 6.777 1 93.94 50 ARG B O 1
ATOM 1047 N N . GLY B 1 51 ? 2.205 -16.906 7.488 1 93.88 51 GLY B N 1
ATOM 1048 C CA . GLY B 1 51 ? 2.756 -16.516 8.773 1 93.88 51 GLY B CA 1
ATOM 1049 C C . GLY B 1 51 ? 3.67 -15.312 8.688 1 93.88 51 GLY B C 1
ATOM 1050 O O . GLY B 1 51 ? 4.32 -14.945 9.672 1 93.88 51 GLY B O 1
ATOM 1051 N N . LYS B 1 52 ? 3.779 -14.773 7.492 1 94.44 52 LYS B N 1
ATOM 1052 C CA . LYS B 1 52 ? 4.613 -13.594 7.266 1 94.44 52 LYS B CA 1
ATOM 1053 C C . LYS B 1 52 ? 3.775 -12.406 6.793 1 94.44 52 LYS B C 1
ATOM 1055 O O . LYS B 1 52 ? 2.58 -12.555 6.527 1 94.44 52 LYS B O 1
ATOM 1060 N N . ASP B 1 53 ? 4.441 -11.297 6.809 1 94.25 53 ASP B N 1
ATOM 1061 C CA . ASP B 1 53 ? 3.73 -10.109 6.348 1 94.25 53 ASP B CA 1
ATOM 1062 C C . ASP B 1 53 ? 4.363 -9.547 5.078 1 94.25 53 ASP B C 1
ATOM 1064 O O . ASP B 1 53 ? 3.953 -8.5 4.582 1 94.25 53 ASP B O 1
ATOM 1068 N N . CYS B 1 54 ? 5.32 -10.32 4.613 1 97.19 54 CYS B N 1
ATOM 1069 C CA . CYS B 1 54 ? 5.996 -9.82 3.422 1 97.19 54 CYS B CA 1
ATOM 1070 C C . CYS B 1 54 ? 6.629 -10.969 2.635 1 97.19 54 CYS B C 1
ATOM 1072 O O . CYS B 1 54 ? 7.051 -11.961 3.219 1 97.19 54 CYS B O 1
ATOM 1074 N N . TYR B 1 55 ? 6.645 -10.852 1.372 1 98.31 55 TYR B N 1
ATOM 1075 C CA . TYR B 1 55 ? 7.328 -11.719 0.417 1 98.31 55 TYR B CA 1
ATOM 1076 C C . TYR B 1 55 ? 8.047 -10.898 -0.648 1 98.31 55 TYR B C 1
ATOM 1078 O O . TYR B 1 55 ? 7.523 -9.883 -1.112 1 98.31 55 TYR B O 1
ATOM 1086 N N . GLU B 1 56 ? 9.273 -11.398 -1.001 1 98.56 56 GLU B N 1
ATOM 1087 C CA . GLU B 1 56 ? 10.008 -10.664 -2.029 1 98.56 56 GLU B CA 1
ATOM 1088 C C . GLU B 1 56 ? 10.68 -11.625 -3.01 1 98.56 56 GLU B C 1
ATOM 1090 O O . GLU B 1 56 ? 11.227 -12.656 -2.607 1 98.56 56 GLU B O 1
ATOM 1095 N N . ASN B 1 57 ? 10.617 -11.328 -4.273 1 98.5 57 ASN B N 1
ATOM 1096 C CA . ASN B 1 57 ? 11.406 -12 -5.305 1 98.5 57 ASN B CA 1
ATOM 1097 C C . ASN B 1 57 ? 12.016 -11 -6.285 1 98.5 57 ASN B C 1
ATOM 1099 O O . ASN B 1 57 ? 12.133 -9.812 -5.977 1 98.5 57 ASN B O 1
ATOM 1103 N N . LYS B 1 58 ? 12.508 -11.383 -7.41 1 98.25 58 LYS B N 1
ATOM 1104 C CA . LYS B 1 58 ? 13.203 -10.508 -8.352 1 98.25 58 LYS B CA 1
ATOM 1105 C C . LYS B 1 58 ? 12.234 -9.547 -9.031 1 98.25 58 LYS B C 1
ATOM 1107 O O . LYS B 1 58 ? 12.656 -8.539 -9.602 1 98.25 58 LYS B O 1
ATOM 1112 N N . ARG B 1 59 ? 10.914 -9.773 -8.961 1 98.5 59 ARG B N 1
ATOM 1113 C CA . ARG B 1 59 ? 9.93 -9.031 -9.75 1 98.5 59 ARG B CA 1
ATOM 1114 C C . ARG B 1 59 ? 9.18 -8.031 -8.875 1 98.5 59 ARG B C 1
ATOM 1116 O O . ARG B 1 59 ? 8.828 -6.945 -9.336 1 98.5 59 ARG B O 1
ATOM 1123 N N . CYS B 1 60 ? 8.93 -8.43 -7.641 1 98.75 60 CYS B N 1
ATOM 1124 C CA . CYS B 1 60 ? 8.07 -7.562 -6.844 1 98.75 60 CYS B CA 1
ATOM 1125 C C . CYS B 1 60 ? 8.234 -7.852 -5.355 1 98.75 60 CYS B C 1
ATOM 1127 O O . CYS B 1 60 ? 8.922 -8.805 -4.977 1 98.75 60 CYS B O 1
ATOM 1129 N N . ILE B 1 61 ? 7.789 -6.961 -4.551 1 98.69 61 ILE B N 1
ATOM 1130 C CA . ILE B 1 61 ? 7.574 -7.109 -3.117 1 98.69 61 ILE B CA 1
ATOM 1131 C C . ILE B 1 61 ? 6.078 -7.141 -2.818 1 98.69 61 ILE B C 1
ATOM 1133 O O . ILE B 1 61 ? 5.32 -6.305 -3.316 1 98.69 61 ILE B O 1
ATOM 1137 N N . ILE B 1 62 ? 5.625 -8.109 -2.059 1 98.75 62 ILE B N 1
ATOM 1138 C CA . ILE B 1 62 ? 4.23 -8.234 -1.658 1 98.75 62 ILE B CA 1
ATOM 1139 C C . ILE B 1 62 ? 4.113 -8.094 -0.142 1 98.75 62 ILE B C 1
ATOM 1141 O O . ILE B 1 62 ? 4.816 -8.773 0.607 1 98.75 62 ILE B O 1
ATOM 1145 N N . ARG B 1 63 ? 3.305 -7.215 0.278 1 98.06 63 ARG B N 1
ATOM 1146 C CA . ARG B 1 63 ? 3.098 -6.969 1.701 1 98.06 63 ARG B CA 1
ATOM 1147 C C . ARG B 1 63 ? 1.635 -7.156 2.084 1 98.06 63 ARG B C 1
ATOM 1149 O O . ARG B 1 63 ? 0.737 -6.734 1.352 1 98.06 63 ARG B O 1
ATOM 1156 N N . ILE B 1 64 ? 1.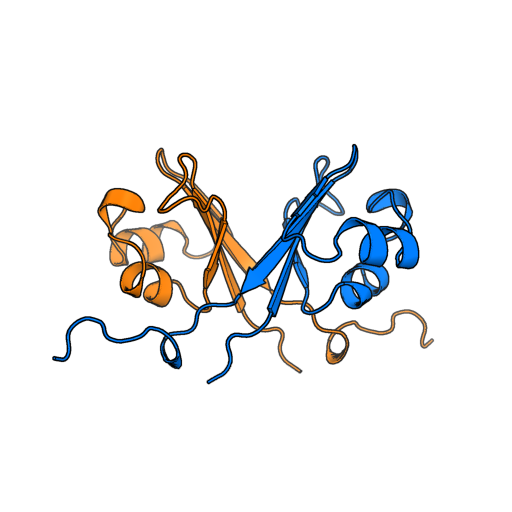437 -7.742 3.238 1 97.69 64 ILE B N 1
ATOM 1157 C CA . ILE B 1 64 ? 0.104 -7.836 3.828 1 97.69 64 ILE B CA 1
ATOM 1158 C C . ILE B 1 64 ? -0.043 -6.797 4.938 1 97.69 64 ILE B C 1
ATOM 1160 O O . ILE B 1 64 ? 0.743 -6.781 5.891 1 97.69 64 ILE B O 1
ATOM 1164 N N . GLY B 1 65 ? -0.97 -5.875 4.762 1 95.94 65 GLY B N 1
ATOM 1165 C CA . GLY B 1 65 ? -1.227 -4.867 5.777 1 95.94 65 GLY B CA 1
ATOM 1166 C C . GLY B 1 65 ? -2.699 -4.715 6.109 1 95.94 65 GLY B C 1
ATOM 1167 O O . GLY B 1 65 ? -3.52 -5.539 5.699 1 95.94 65 GLY B O 1
ATOM 1168 N N . ALA B 1 66 ? -2.98 -3.75 6.988 1 95 66 ALA B N 1
ATOM 1169 C CA . ALA B 1 66 ? -4.344 -3.434 7.402 1 95 66 ALA B CA 1
ATOM 1170 C C . ALA B 1 66 ? -4.715 -2.004 7.02 1 95 66 ALA B C 1
ATOM 1172 O O . ALA B 1 66 ? -3.938 -1.073 7.238 1 95 66 ALA B O 1
ATOM 1173 N N . LEU B 1 67 ? -5.895 -1.892 6.441 1 95 67 LEU B N 1
ATOM 1174 C CA . LEU B 1 67 ? -6.418 -0.563 6.137 1 95 67 LEU B CA 1
ATOM 1175 C C . LEU B 1 67 ? -6.938 0.12 7.398 1 95 67 LEU B C 1
ATOM 1177 O O . LEU B 1 67 ? -7.934 -0.315 7.977 1 95 67 LEU B O 1
ATOM 1181 N N . GLN B 1 68 ? -6.223 1.145 7.762 1 92.5 68 GLN B N 1
ATOM 1182 C CA . GLN B 1 68 ? -6.613 1.869 8.969 1 92.5 68 GLN B CA 1
ATOM 1183 C C . GLN B 1 68 ? -7.637 2.955 8.648 1 92.5 68 GLN B C 1
ATOM 1185 O O . GLN B 1 68 ? -7.359 3.871 7.871 1 92.5 68 GLN B O 1
ATOM 1190 N N . ARG B 1 69 ? -8.812 2.822 9.219 1 84.38 69 ARG B N 1
ATOM 1191 C CA . ARG B 1 69 ? -9.883 3.797 9.062 1 84.38 69 ARG B CA 1
ATOM 1192 C C . ARG B 1 69 ? -10.18 4.504 10.383 1 84.38 69 ARG B C 1
ATOM 1194 O O . ARG B 1 69 ? -9.805 4.02 11.445 1 84.38 69 ARG B O 1
ATOM 1201 N N . MET B 1 70 ? -10.703 5.734 10.281 1 73.25 70 MET B N 1
ATOM 1202 C CA . MET B 1 70 ? -11.031 6.527 11.461 1 73.25 70 MET B CA 1
ATOM 1203 C C . MET B 1 70 ? -11.797 5.691 12.484 1 73.25 70 MET B C 1
ATOM 1205 O O . MET B 1 70 ? -11.57 5.828 13.688 1 73.25 70 MET B O 1
ATOM 1209 N N . SER B 1 71 ? -12.672 4.996 12.008 1 64.81 71 SER B N 1
ATOM 1210 C CA . SER B 1 71 ? -13.523 4.262 12.938 1 64.81 71 SER B CA 1
ATOM 1211 C C . SER B 1 71 ? -12.711 3.283 13.781 1 64.81 71 SER B C 1
ATOM 1213 O O . SER B 1 71 ? -13.109 2.914 14.883 1 64.81 71 SER B O 1
ATOM 1215 N N . ASN B 1 72 ? -11.609 2.887 13.266 1 56.59 72 ASN B N 1
ATOM 1216 C CA . ASN B 1 72 ? -10.812 1.897 13.984 1 56.59 72 ASN B CA 1
ATOM 1217 C C . ASN B 1 72 ? -9.734 2.557 14.836 1 56.59 72 ASN B C 1
ATOM 1219 O O . ASN B 1 72 ? -9.055 1.886 15.617 1 56.59 72 ASN B O 1
ATOM 1223 N N . ILE B 1 73 ? -9.461 3.814 14.586 1 55.44 73 ILE B N 1
ATOM 1224 C CA . ILE B 1 73 ? -8.367 4.473 15.289 1 55.44 73 ILE B CA 1
ATOM 1225 C C . ILE B 1 73 ? -8.766 4.738 16.734 1 55.44 73 ILE B C 1
ATOM 1227 O O . ILE B 1 73 ? -9.805 5.344 17 1 55.44 73 ILE B O 1
ATOM 1231 N N . LYS B 1 74 ? -8.344 3.881 17.516 1 53.69 74 LYS B N 1
ATOM 1232 C CA . LYS B 1 74 ? -8.602 3.975 18.953 1 53.69 74 LYS B CA 1
ATOM 1233 C C . LYS B 1 74 ? -8.219 5.352 19.484 1 53.69 74 LYS B C 1
ATOM 1235 O O . LYS B 1 74 ? -7.109 5.832 19.25 1 53.69 74 LYS B O 1
ATOM 1240 N N . ASN B 1 75 ? -9.164 6.199 19.703 1 47.56 75 ASN B N 1
ATOM 1241 C CA . ASN B 1 75 ? -8.938 7.395 20.5 1 47.56 75 ASN B CA 1
ATOM 1242 C C . ASN B 1 75 ? -8.047 7.102 21.703 1 47.56 75 ASN B C 1
ATOM 1244 O O . ASN B 1 75 ? -8.391 6.285 22.562 1 47.56 75 ASN B O 1
ATOM 1248 N N . LYS B 1 76 ? -6.797 6.98 21.562 1 43.94 76 LYS B N 1
ATOM 1249 C CA . LYS B 1 76 ? -6.008 6.969 22.797 1 43.94 76 LYS B CA 1
ATOM 1250 C C . LYS B 1 76 ? -6.363 8.156 23.688 1 43.94 76 LYS B C 1
ATOM 1252 O O . LYS B 1 76 ? -5.789 8.328 24.766 1 43.94 76 LYS B O 1
ATOM 1257 N N . ASP B 1 77 ? -6.883 9.336 23.172 1 40.72 77 ASP B N 1
ATOM 1258 C CA . ASP B 1 77 ? -7.07 10.391 24.172 1 40.72 77 ASP B CA 1
ATOM 1259 C C . ASP B 1 77 ? -8.172 10.031 25.156 1 40.72 77 ASP B C 1
ATOM 1261 O O . ASP B 1 77 ? -8.445 10.781 26.094 1 40.72 77 ASP B O 1
ATOM 1265 N N . LYS B 1 78 ? -9.133 9.156 24.891 1 39.22 78 LYS B N 1
ATOM 1266 C CA . LYS B 1 78 ? -10.312 9.414 25.719 1 39.22 78 LYS B CA 1
ATOM 1267 C C . LYS B 1 78 ? -10.039 9.102 27.188 1 39.22 78 LYS B C 1
ATOM 1269 O O . LYS B 1 78 ? -10.93 9.227 28.031 1 39.22 78 LYS B O 1
ATOM 1274 N N . GLN B 1 79 ? -8.836 8.633 27.781 1 26.98 79 GLN B N 1
ATOM 1275 C CA . GLN B 1 79 ? -9.039 8.664 29.219 1 26.98 79 GLN B CA 1
ATOM 1276 C C . GLN B 1 79 ? -8.672 10.023 29.797 1 26.98 79 GLN B C 1
ATOM 1278 O O . GLN B 1 79 ? -7.766 10.695 29.297 1 26.98 79 GLN B O 1
#

pLDDT: mean 89.42, std 17.58, range [26.98, 98.81]

Radius of gyration: 16.28 Å; Cα contacts (8 Å, |Δi|>4): 264; chains: 2; bounding box: 32×43×53 Å

Secondary structure (DSSP, 8-state):
-PPEEEEEEEEEEEETTEEEEEESSHHHHHHHS-HHHHTS-HHHHHHHTTT-SEEE-SSEEEEEEEEE-GGGS--SS--/-PPEEEEEEEEEEEETTEEEEEESSHHHHHHHS-HHHHTS-HHHHHHHTTT-SEEE-SSEEEEEEEEE-GGGS--STT-

Nearest PDB structures (foldseek):
  2uzp-assembly3_C  TM=4.441E-01  e=5.779E+00  Homo sapiens
  6s2w-assembly1_A-2  TM=2.853E-01  e=4.219E+00  Schizosaccharomyces pombe
  6bu0-assembly1_A  TM=4.645E-01  e=7.432E+00  Homo sapiens
  6s2w-assembly2_B  TM=2.865E-01  e=5.426E+00  Schizosaccharomyces pombe
  2mbm-assembly1_A  TM=2.166E-01  e=1.186E+00  synthetic construct